Protein AF-A0A3M1GAY8-F1 (afdb_monomer)

Foldseek 3Di:
DPQADKDWAADPVCNVDDTAIEGEGPPAPDHDDDDDPPWDKAADADWDADDPDPPSPDRIHGYGHDPVRIGTDDD

Sequence (75 aa):
GWQGGTFFLADPENPEAEPVAVTVRSSLGWRRPYVELGERWRVTGVVSQFARRAPWNGGYRVLVRYRGDLVRVEE

Radius of gyration: 12.97 Å; Cα contacts (8 Å, |Δi|>4): 117; chains: 1; bounding box: 33×27×37 Å

Solvent-accessible surface area (backbone atoms only — not comparable to full-atom values): 4878 Å² total; per-residue (Å²): 130,84,72,43,59,70,52,72,49,67,47,87,95,43,74,86,52,84,57,46,34,36,38,39,40,62,87,44,101,61,77,80,74,92,82,65,91,89,68,50,70,51,77,47,62,47,82,45,73,64,51,94,54,85,90,54,88,47,50,56,30,34,38,43,83,53,75,85,24,59,37,78,53,84,134

pLDDT: mean 88.84, std 10.46, range [41.34, 96.62]

Secondary structure (DSSP, 8-state):
----EEEEE--TT-TTSPPEEEEE-TTSSS-PPP--TT--EEE--EEEE--SSTT----EEEEE-SGGGEEE---

Mean predicted aligned error: 4.64 Å

Structure (mmCIF, N/CA/C/O backbone):
data_AF-A0A3M1GAY8-F1
#
_entry.id   AF-A0A3M1GAY8-F1
#
loop_
_atom_site.group_PDB
_atom_site.id
_atom_site.type_symbol
_atom_site.label_atom_id
_atom_site.label_alt_id
_atom_site.label_comp_id
_atom_site.label_asym_id
_atom_site.label_entity_id
_atom_site.label_seq_id
_atom_site.pdbx_PDB_ins_code
_atom_site.Cartn_x
_atom_site.Cartn_y
_atom_site.Cartn_z
_atom_site.occupancy
_atom_site.B_iso_or_equiv
_atom_site.auth_seq_id
_atom_site.auth_comp_id
_atom_site.auth_asym_id
_atom_site.auth_atom_id
_atom_site.pdbx_PDB_model_num
ATOM 1 N N . GLY A 1 1 ? -5.092 16.379 -9.478 1.00 44.94 1 GLY A N 1
ATOM 2 C CA . GLY A 1 1 ? -6.049 15.809 -8.508 1.00 44.94 1 GLY A CA 1
ATOM 3 C C . GLY A 1 1 ? -5.302 14.994 -7.473 1.00 44.94 1 GLY A C 1
ATOM 4 O O . GLY A 1 1 ? -4.410 14.248 -7.856 1.00 44.94 1 GLY A O 1
ATOM 5 N N . TRP A 1 2 ? -5.612 15.176 -6.188 1.00 41.34 2 TRP A N 1
ATOM 6 C CA . TRP A 1 2 ? -5.000 14.453 -5.066 1.00 41.34 2 TRP A CA 1
ATOM 7 C C . TRP A 1 2 ? -5.452 12.981 -5.092 1.00 41.34 2 TRP A C 1
ATOM 9 O O . TRP A 1 2 ? -6.642 12.701 -4.955 1.00 41.34 2 TRP A O 1
ATOM 19 N N . GLN A 1 3 ? -4.528 12.047 -5.345 1.00 58.88 3 GLN A N 1
ATOM 20 C CA . GLN A 1 3 ? -4.842 10.649 -5.704 1.00 58.88 3 GLN A CA 1
ATOM 21 C C . GLN A 1 3 ? -5.093 9.723 -4.496 1.00 58.88 3 GLN A C 1
ATOM 23 O O . GLN A 1 3 ? -5.253 8.515 -4.677 1.00 58.88 3 GLN A O 1
ATOM 28 N N . GLY A 1 4 ? -5.178 10.277 -3.282 1.00 62.59 4 GLY A N 1
ATOM 29 C CA . GLY A 1 4 ? -5.346 9.517 -2.045 1.00 62.59 4 GLY A CA 1
ATOM 30 C C . GLY A 1 4 ? -4.048 9.337 -1.257 1.00 62.59 4 GLY A C 1
ATOM 31 O O . GLY A 1 4 ? -2.996 9.839 -1.649 1.00 62.59 4 GLY A O 1
ATOM 32 N N . GLY A 1 5 ? -4.143 8.640 -0.125 1.00 76.38 5 GLY A N 1
ATOM 33 C CA . GLY A 1 5 ? -2.994 8.340 0.728 1.00 76.38 5 GLY A CA 1
ATOM 34 C C . GLY A 1 5 ? -2.255 7.103 0.226 1.00 76.38 5 GLY A C 1
ATOM 35 O O . GLY A 1 5 ? -2.872 6.046 0.074 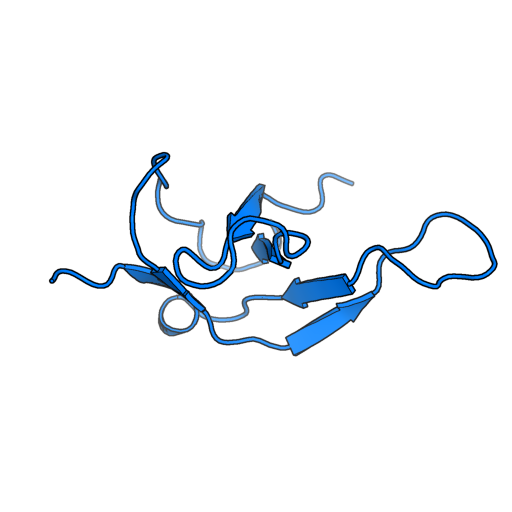1.00 76.38 5 GLY A O 1
ATOM 36 N N . THR A 1 6 ? -0.949 7.237 -0.008 1.00 87.88 6 THR A N 1
ATOM 37 C CA . THR A 1 6 ? -0.051 6.108 -0.283 1.00 87.88 6 THR A CA 1
ATOM 38 C C . THR A 1 6 ? 0.794 5.821 0.950 1.00 87.88 6 THR A C 1
ATOM 40 O O . THR A 1 6 ? 1.286 6.748 1.590 1.00 87.88 6 THR A O 1
ATOM 43 N N . PHE A 1 7 ? 0.969 4.543 1.262 1.00 92.44 7 PHE A N 1
ATOM 44 C CA . PHE A 1 7 ? 1.970 4.055 2.207 1.00 92.44 7 PHE A CA 1
ATOM 45 C C . PHE A 1 7 ? 2.686 2.848 1.597 1.00 92.44 7 PHE A C 1
ATOM 47 O O . PHE A 1 7 ? 2.289 2.369 0.532 1.00 92.44 7 PHE A O 1
ATOM 54 N N . PHE A 1 8 ? 3.751 2.390 2.243 1.00 94.50 8 PHE A N 1
ATOM 55 C CA . PHE A 1 8 ? 4.601 1.321 1.734 1.00 94.50 8 PHE A CA 1
ATOM 56 C C . PHE A 1 8 ? 4.574 0.127 2.681 1.00 94.50 8 PHE A C 1
ATOM 58 O O . PHE A 1 8 ? 4.610 0.304 3.897 1.00 94.50 8 PHE A O 1
ATOM 65 N N . LEU A 1 9 ? 4.503 -1.069 2.105 1.00 94.56 9 LEU A N 1
ATOM 66 C CA . LEU A 1 9 ? 4.659 -2.339 2.801 1.00 94.56 9 LEU A CA 1
ATOM 67 C C . LEU A 1 9 ? 6.002 -2.944 2.416 1.00 94.56 9 LEU A C 1
ATOM 69 O O . LEU A 1 9 ? 6.218 -3.263 1.249 1.00 94.56 9 LEU A O 1
ATOM 73 N N . ALA A 1 10 ? 6.888 -3.078 3.396 1.00 94.69 10 ALA A N 1
ATOM 74 C CA . ALA A 1 10 ? 8.128 -3.825 3.255 1.00 94.69 10 ALA A CA 1
ATOM 75 C C . ALA A 1 10 ? 7.921 -5.261 3.748 1.00 94.69 10 ALA A C 1
ATOM 77 O O . ALA A 1 10 ? 7.128 -5.492 4.666 1.00 94.69 10 ALA A O 1
ATOM 78 N N . ASP A 1 11 ? 8.637 -6.201 3.142 1.00 92.38 11 ASP A N 1
ATOM 79 C CA . ASP A 1 11 ? 8.701 -7.579 3.611 1.00 92.38 11 ASP A CA 1
ATOM 80 C C . ASP A 1 11 ? 9.798 -7.690 4.687 1.00 92.38 11 ASP A C 1
ATOM 82 O O . ASP A 1 11 ? 10.972 -7.489 4.369 1.00 92.38 11 ASP A O 1
ATOM 86 N N . PRO A 1 12 ? 9.461 -7.970 5.960 1.00 89.94 12 PRO A N 1
ATOM 87 C CA . PRO A 1 12 ? 10.469 -8.111 7.008 1.00 89.94 12 PRO A CA 1
ATOM 88 C C . PRO A 1 12 ? 11.384 -9.327 6.801 1.00 89.94 12 PRO A C 1
ATOM 90 O O . PRO A 1 12 ? 12.504 -9.320 7.307 1.00 89.94 12 PRO A O 1
ATOM 93 N N . GLU A 1 13 ? 10.941 -10.353 6.066 1.00 93.56 13 GLU A N 1
ATOM 94 C CA . GLU A 1 13 ? 11.761 -11.526 5.735 1.00 93.56 13 GLU A CA 1
ATOM 95 C C . GLU A 1 13 ? 12.703 -11.252 4.551 1.00 93.56 13 GLU A C 1
ATOM 97 O O . GLU A 1 13 ? 13.677 -11.979 4.347 1.00 93.56 13 GLU A O 1
ATOM 102 N N . ASN A 1 14 ? 12.454 -10.178 3.795 1.00 94.88 14 ASN A N 1
ATOM 103 C CA . ASN A 1 14 ? 13.285 -9.737 2.680 1.00 94.88 14 ASN A CA 1
ATOM 104 C C . ASN A 1 14 ? 13.431 -8.201 2.657 1.00 94.88 14 ASN A C 1
ATOM 106 O O . ASN A 1 14 ? 12.843 -7.528 1.805 1.00 94.88 14 ASN A O 1
ATOM 110 N N . PRO A 1 15 ? 14.227 -7.625 3.577 1.00 90.38 15 PRO A N 1
ATOM 111 C CA . PRO A 1 15 ? 14.308 -6.175 3.770 1.00 90.38 15 PRO A CA 1
ATOM 112 C C . PRO A 1 15 ? 14.944 -5.417 2.593 1.00 90.38 15 PRO A C 1
ATOM 114 O O . PRO A 1 15 ? 14.749 -4.210 2.472 1.00 90.38 15 PRO A O 1
ATOM 117 N N . GLU A 1 16 ? 15.688 -6.112 1.729 1.00 93.25 16 GLU A N 1
ATOM 118 C CA . GLU A 1 16 ? 16.312 -5.540 0.527 1.00 93.25 16 GLU A CA 1
ATOM 119 C C . GLU A 1 16 ? 15.339 -5.470 -0.665 1.00 93.25 16 GLU A C 1
ATOM 121 O O . GLU A 1 16 ? 15.629 -4.818 -1.671 1.00 93.25 16 GLU A O 1
ATOM 126 N N . ALA A 1 17 ? 14.183 -6.142 -0.586 1.00 90.94 17 ALA A N 1
ATOM 127 C CA . ALA A 1 17 ? 13.164 -6.060 -1.623 1.00 90.94 17 ALA A CA 1
ATOM 128 C C . ALA A 1 17 ? 12.520 -4.667 -1.660 1.00 90.94 17 ALA A C 1
ATOM 130 O O . ALA A 1 17 ? 12.279 -4.033 -0.631 1.00 90.94 17 ALA A O 1
ATOM 131 N N . GLU A 1 18 ? 12.187 -4.197 -2.864 1.00 90.00 18 GLU A N 1
ATOM 132 C CA . GLU A 1 18 ? 11.498 -2.918 -3.024 1.00 90.00 18 GLU A CA 1
ATOM 133 C C . GLU A 1 18 ? 10.122 -2.963 -2.325 1.00 90.00 18 GLU A C 1
ATOM 135 O O . GLU A 1 18 ? 9.313 -3.850 -2.621 1.00 90.00 18 GLU A O 1
ATOM 140 N N . PRO A 1 19 ? 9.813 -2.010 -1.424 1.00 92.94 19 PRO A N 1
ATOM 141 C CA . PRO A 1 19 ? 8.526 -1.980 -0.747 1.00 92.94 19 PRO A CA 1
ATOM 142 C C . PRO A 1 19 ? 7.359 -1.805 -1.720 1.00 92.94 19 PRO A C 1
ATOM 144 O O . PRO A 1 19 ? 7.382 -0.976 -2.633 1.00 92.94 19 PRO A O 1
ATOM 147 N N . VAL A 1 20 ? 6.268 -2.519 -1.464 1.00 93.38 20 VAL A N 1
ATOM 148 C CA .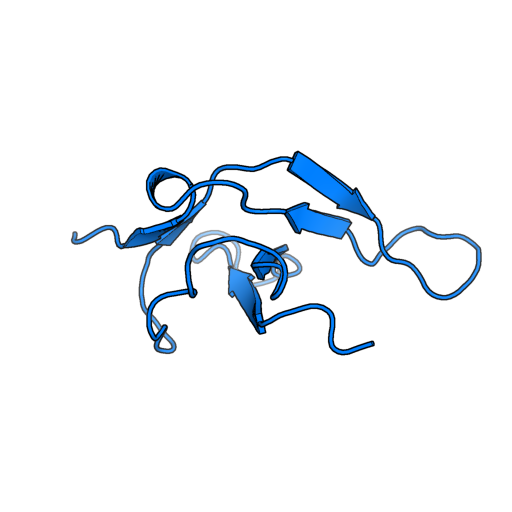 VAL A 1 20 ? 5.048 -2.414 -2.259 1.00 93.38 20 VAL A CA 1
ATOM 149 C C . VAL A 1 20 ? 4.295 -1.146 -1.874 1.00 93.38 20 VAL A C 1
ATOM 151 O O . VAL A 1 20 ? 3.886 -0.961 -0.726 1.00 93.38 20 VAL A O 1
ATOM 154 N N . ALA A 1 21 ? 4.049 -0.275 -2.852 1.00 94.44 21 ALA A N 1
ATOM 155 C CA . ALA A 1 21 ? 3.180 0.877 -2.660 1.00 94.44 21 ALA A CA 1
ATOM 156 C C . ALA A 1 21 ? 1.711 0.438 -2.553 1.00 94.44 21 ALA A C 1
ATOM 158 O O . ALA A 1 21 ? 1.185 -0.269 -3.416 1.00 94.44 21 ALA A O 1
ATOM 159 N N . VAL A 1 22 ? 1.011 0.928 -1.536 1.00 95.25 22 VAL A N 1
ATOM 160 C CA . VAL A 1 22 ? -0.422 0.703 -1.334 1.00 95.25 22 VAL A CA 1
ATOM 161 C C . VAL A 1 22 ? -1.142 2.037 -1.390 1.00 95.25 22 VAL A C 1
ATOM 163 O O . VAL A 1 22 ? -0.835 2.951 -0.627 1.00 95.25 22 VAL A O 1
ATOM 166 N N . THR A 1 23 ? -2.115 2.165 -2.289 1.00 94.31 23 THR A N 1
ATOM 167 C CA . THR A 1 23 ? -2.867 3.408 -2.489 1.00 94.31 23 THR A CA 1
ATOM 168 C C . THR A 1 23 ? -4.330 3.221 -2.107 1.00 94.31 23 THR A C 1
ATOM 170 O O . THR A 1 23 ? -5.036 2.388 -2.678 1.00 94.31 23 THR A O 1
ATOM 173 N N . VAL A 1 24 ? -4.809 4.079 -1.202 1.00 93.06 24 VAL A N 1
ATOM 174 C CA . VAL A 1 24 ? -6.236 4.237 -0.894 1.00 93.06 24 VAL A CA 1
ATOM 175 C C . VAL A 1 24 ? -6.724 5.517 -1.555 1.00 93.06 24 VAL A C 1
ATOM 177 O O . VAL A 1 24 ? -6.354 6.616 -1.138 1.00 93.06 24 VAL A O 1
ATOM 180 N N . ARG A 1 25 ? -7.535 5.385 -2.609 1.00 91.12 25 ARG A N 1
ATOM 181 C CA . ARG A 1 25 ? -8.017 6.541 -3.376 1.00 91.12 25 ARG A CA 1
ATOM 182 C C . ARG A 1 25 ? -8.937 7.416 -2.527 1.00 91.12 25 ARG A C 1
ATOM 184 O O . ARG A 1 25 ? -9.836 6.923 -1.857 1.00 91.12 25 ARG A O 1
ATOM 191 N N . SER A 1 26 ? -8.763 8.729 -2.638 1.00 89.00 26 SER A N 1
ATOM 192 C CA . SER A 1 26 ? -9.607 9.738 -1.975 1.00 89.00 26 SER A CA 1
ATOM 193 C C . SER A 1 26 ? -11.071 9.706 -2.424 1.00 89.00 26 SER A C 1
ATOM 195 O O . SER A 1 26 ? -11.943 10.172 -1.701 1.00 89.00 26 SER A O 1
ATOM 197 N N . SER A 1 27 ? -11.339 9.145 -3.605 1.00 89.69 27 SER A N 1
ATOM 198 C CA . SER A 1 27 ? -12.680 8.982 -4.172 1.00 89.69 27 SER A CA 1
ATOM 199 C C . SER A 1 27 ? -13.478 7.823 -3.564 1.00 89.69 27 SER A C 1
ATOM 201 O O . SER A 1 27 ? -14.618 7.602 -3.963 1.00 89.69 27 SER A O 1
ATOM 203 N N . LEU A 1 28 ? -12.886 7.026 -2.671 1.00 89.62 28 LEU A N 1
ATOM 204 C CA . LEU A 1 28 ? -13.597 5.951 -1.988 1.00 89.62 28 LEU A CA 1
ATOM 205 C C . LEU A 1 28 ? -14.490 6.545 -0.891 1.00 89.62 28 LEU A C 1
ATOM 207 O O . LEU A 1 28 ? -14.107 7.495 -0.214 1.00 89.62 28 LEU A O 1
ATOM 211 N N . GLY A 1 29 ? -15.660 5.943 -0.656 1.00 91.69 29 GLY A N 1
ATOM 212 C CA . GLY A 1 29 ? -16.589 6.340 0.418 1.00 91.69 29 GLY A CA 1
ATOM 213 C C . GLY A 1 29 ? -16.075 6.064 1.839 1.00 91.69 29 GLY A C 1
ATOM 214 O O . GLY A 1 29 ? -16.839 6.066 2.802 1.00 91.69 29 GLY A O 1
ATOM 215 N N . TRP A 1 30 ? -14.786 5.767 1.985 1.00 91.94 30 TRP A N 1
ATOM 216 C CA . TRP A 1 30 ? -14.131 5.500 3.249 1.00 91.94 30 TRP A CA 1
ATOM 217 C C . TRP A 1 30 ? -12.707 6.051 3.231 1.00 91.94 30 TRP A C 1
ATOM 219 O O . TRP A 1 30 ? -12.096 6.234 2.179 1.00 91.94 30 TRP A O 1
ATOM 229 N N . ARG A 1 31 ? -12.182 6.328 4.424 1.00 87.38 31 ARG A N 1
ATOM 230 C CA . ARG A 1 31 ? -10.826 6.841 4.609 1.00 87.38 31 ARG A CA 1
ATOM 231 C C . ARG A 1 31 ? -9.937 5.751 5.171 1.00 87.38 31 ARG A C 1
ATOM 233 O O . ARG A 1 31 ? -10.363 5.007 6.054 1.00 87.38 31 ARG A O 1
ATOM 240 N N . ARG A 1 32 ? -8.700 5.712 4.681 1.00 89.00 32 ARG A N 1
ATOM 241 C CA . ARG A 1 32 ? -7.641 4.872 5.237 1.00 89.00 32 ARG A CA 1
ATOM 242 C C . ARG A 1 32 ? -7.526 5.112 6.754 1.00 89.00 32 ARG A C 1
ATOM 244 O O . ARG A 1 32 ? -7.564 6.282 7.149 1.00 89.00 32 ARG A O 1
ATOM 251 N N . PRO A 1 33 ? -7.365 4.062 7.580 1.00 89.38 33 PRO A N 1
ATOM 252 C CA . PRO A 1 33 ? -6.961 4.236 8.970 1.00 89.38 33 PRO A CA 1
ATOM 253 C C . PRO A 1 33 ? -5.605 4.953 9.062 1.00 89.38 33 PRO A C 1
ATOM 255 O O . PRO A 1 33 ? -4.863 5.066 8.078 1.00 89.38 33 PRO A O 1
ATOM 258 N N . TYR A 1 34 ? -5.288 5.465 10.248 1.00 90.00 34 TYR A N 1
ATOM 259 C CA . TYR A 1 34 ? -3.921 5.882 10.535 1.00 90.00 34 TYR A CA 1
ATOM 260 C C . TYR A 1 34 ? -3.010 4.646 10.498 1.00 90.00 34 TYR A C 1
ATOM 262 O O . TYR A 1 34 ? -3.451 3.558 10.858 1.00 90.00 34 TYR A O 1
ATOM 270 N N . VAL A 1 35 ? -1.794 4.809 9.981 1.00 90.69 35 VAL A N 1
ATOM 271 C CA . VAL A 1 35 ? -0.802 3.732 9.861 1.00 90.69 35 VAL A CA 1
ATOM 272 C C . VAL A 1 35 ? 0.497 4.263 10.429 1.00 90.69 35 VAL A C 1
ATOM 274 O O . VAL A 1 35 ? 0.911 5.368 10.06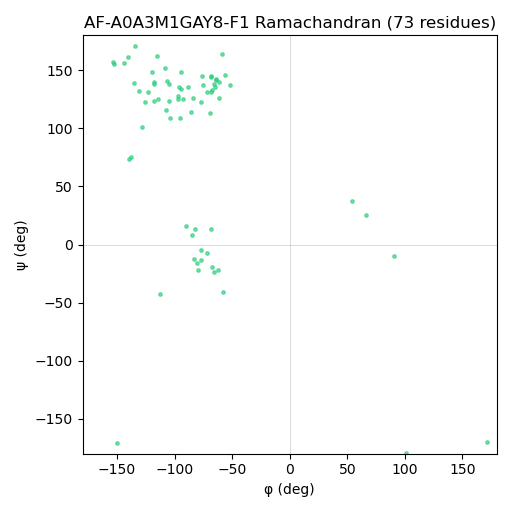3 1.00 90.69 35 VAL A O 1
ATOM 277 N N . GLU A 1 36 ? 1.122 3.468 11.280 1.00 92.06 36 GLU A N 1
ATOM 278 C CA . GLU A 1 36 ? 2.387 3.769 11.936 1.00 92.06 36 GLU A CA 1
ATOM 279 C C . GLU A 1 36 ? 3.513 2.902 11.369 1.00 92.06 36 GLU A C 1
ATOM 281 O O . GLU A 1 36 ? 3.303 1.795 10.868 1.00 92.06 36 GLU A O 1
ATOM 286 N N . LEU A 1 37 ? 4.737 3.428 11.414 1.00 91.75 37 LEU A N 1
ATOM 287 C CA . LEU A 1 37 ? 5.916 2.669 11.007 1.00 91.75 37 LEU A CA 1
ATOM 288 C C . LEU A 1 37 ? 6.118 1.481 11.956 1.00 91.75 37 LEU A C 1
ATOM 290 O O . LEU A 1 37 ? 6.032 1.634 13.170 1.00 91.75 37 LEU A O 1
ATOM 294 N N . GLY A 1 38 ? 6.416 0.312 11.388 1.00 92.06 38 GLY A N 1
ATOM 295 C CA . GLY A 1 38 ? 6.635 -0.928 12.139 1.00 92.06 38 GLY A CA 1
ATOM 296 C C . GLY A 1 38 ? 5.378 -1.773 12.361 1.00 92.06 38 GLY A C 1
ATOM 297 O O . GLY A 1 38 ? 5.494 -2.926 12.766 1.00 92.06 38 GLY A O 1
ATOM 298 N N . GLU A 1 39 ? 4.184 -1.259 12.055 1.00 93.62 39 GLU A N 1
ATOM 299 C CA . GLU A 1 39 ? 2.972 -2.076 12.086 1.00 93.62 39 GLU A CA 1
ATOM 300 C C . GLU A 1 39 ? 2.974 -3.135 10.978 1.00 93.62 39 GLU A C 1
ATOM 302 O O . GLU A 1 39 ? 3.393 -2.883 9.844 1.00 93.62 39 GLU A O 1
ATOM 307 N N . ARG A 1 40 ? 2.406 -4.307 11.278 1.00 94.06 40 ARG A N 1
ATOM 308 C CA . 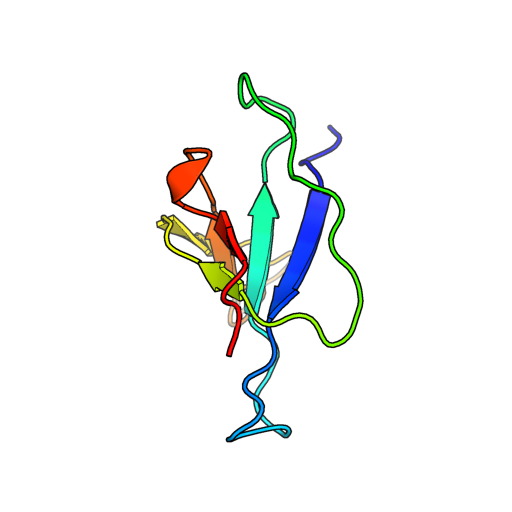ARG A 1 40 ? 2.154 -5.344 10.278 1.00 94.06 40 ARG A CA 1
ATOM 309 C C . ARG A 1 40 ? 0.739 -5.234 9.728 1.00 94.06 40 ARG A C 1
ATOM 311 O O . ARG A 1 40 ? -0.241 -5.112 10.466 1.00 94.06 40 ARG A O 1
ATOM 318 N N . TRP A 1 41 ? 0.634 -5.313 8.408 1.00 94.88 41 TRP A N 1
ATOM 319 C CA . TRP A 1 41 ? -0.627 -5.172 7.695 1.00 94.88 41 TRP A CA 1
ATOM 320 C C . TRP A 1 41 ? -0.769 -6.247 6.629 1.00 94.88 41 TRP A C 1
ATOM 322 O O . TRP A 1 41 ? 0.162 -6.532 5.879 1.00 94.88 41 TRP A O 1
ATOM 332 N N . ARG A 1 42 ? -1.979 -6.789 6.514 1.00 95.19 42 ARG A N 1
ATOM 333 C CA . ARG A 1 42 ? -2.408 -7.593 5.375 1.00 95.19 42 ARG A CA 1
ATOM 334 C C . ARG A 1 42 ? -3.169 -6.702 4.404 1.00 95.19 42 ARG A C 1
ATOM 336 O O . ARG A 1 42 ? -4.135 -6.037 4.790 1.00 95.19 42 ARG A O 1
ATOM 343 N N . VAL A 1 43 ? -2.753 -6.733 3.141 1.00 95.88 43 VAL A N 1
ATOM 344 C CA . VAL A 1 43 ? -3.358 -5.935 2.073 1.00 95.88 43 VAL A CA 1
ATOM 345 C C . VAL A 1 43 ? -3.837 -6.825 0.938 1.00 95.88 43 VAL A C 1
ATOM 347 O O . VAL A 1 43 ? -3.108 -7.677 0.446 1.00 95.88 43 VAL A O 1
ATOM 350 N N . THR A 1 44 ? -5.078 -6.610 0.514 1.00 96.6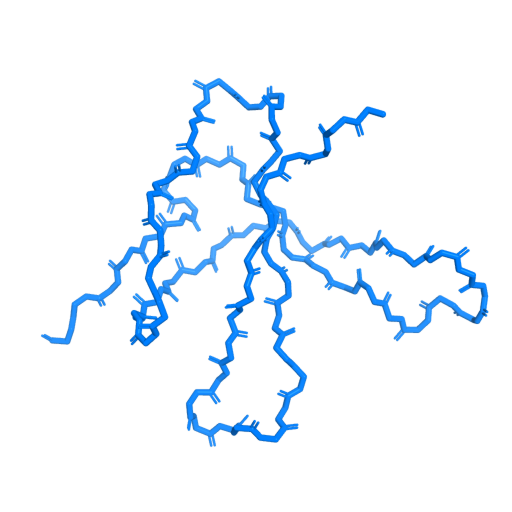2 44 THR A N 1
ATOM 351 C CA . THR A 1 44 ? -5.679 -7.197 -0.688 1.00 96.62 44 THR A CA 1
ATOM 352 C C . THR A 1 44 ? -6.089 -6.067 -1.626 1.00 96.62 44 THR A C 1
ATOM 354 O O . THR A 1 44 ? -6.405 -4.968 -1.187 1.00 96.62 44 THR A O 1
ATOM 357 N N . GLY A 1 45 ? -6.059 -6.273 -2.937 1.00 95.31 45 GLY A N 1
ATOM 358 C CA . GLY A 1 45 ? -6.479 -5.220 -3.854 1.00 95.31 45 GLY A CA 1
ATOM 359 C C . GLY A 1 45 ? -6.198 -5.536 -5.308 1.00 95.31 45 GLY A C 1
ATOM 360 O O . GLY A 1 45 ? -5.835 -6.653 -5.667 1.00 95.31 45 GLY A O 1
ATOM 361 N N . VAL A 1 46 ? -6.378 -4.527 -6.155 1.00 96.12 46 VAL A N 1
ATOM 362 C CA . VAL A 1 46 ? -6.092 -4.624 -7.590 1.00 96.12 46 VAL A CA 1
ATOM 363 C C . VAL A 1 46 ? -4.668 -4.156 -7.845 1.00 96.12 46 VAL A C 1
ATOM 365 O O . VAL A 1 46 ? -4.319 -3.025 -7.498 1.00 96.12 46 VAL A O 1
ATOM 368 N N . VA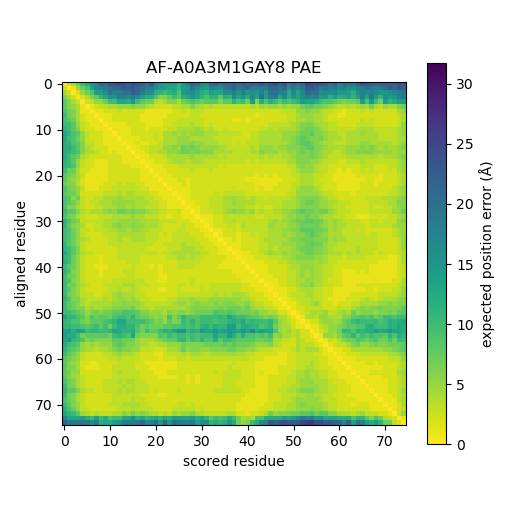L A 1 47 ? -3.857 -4.995 -8.486 1.00 94.12 47 VAL A N 1
ATOM 369 C CA . VAL A 1 47 ? -2.524 -4.588 -8.940 1.00 94.12 47 VAL A CA 1
ATOM 370 C C . VAL A 1 47 ? -2.669 -3.572 -10.068 1.00 94.12 47 VAL A C 1
ATOM 372 O O . VAL A 1 47 ? -3.437 -3.752 -11.011 1.00 94.12 47 VAL A O 1
ATOM 375 N N . SER A 1 48 ? -1.945 -2.467 -9.951 1.00 91.56 48 SER A N 1
ATOM 376 C CA . SER A 1 48 ? -1.944 -1.377 -10.917 1.00 91.56 48 SER A CA 1
ATOM 377 C C . SER A 1 48 ? -0.530 -0.847 -11.086 1.00 91.56 48 SER A C 1
ATOM 379 O O . SER A 1 48 ? 0.324 -1.025 -10.222 1.00 91.56 48 SER A O 1
ATOM 381 N N . GLN A 1 49 ? -0.300 -0.144 -12.186 1.00 90.00 49 GLN A N 1
ATOM 382 C CA . GLN A 1 49 ? 0.946 0.549 -12.447 1.00 90.00 49 GLN A CA 1
ATOM 383 C C . GLN A 1 49 ? 0.695 2.051 -12.569 1.00 90.00 49 GLN A C 1
ATOM 385 O O . GLN A 1 49 ? -0.301 2.496 -13.145 1.00 90.00 49 GLN A O 1
ATOM 390 N N . PHE A 1 50 ? 1.606 2.843 -12.011 1.00 85.19 50 PHE A N 1
ATOM 391 C CA . PHE A 1 50 ? 1.640 4.288 -12.184 1.00 85.19 50 PHE A CA 1
ATOM 392 C C . PHE A 1 50 ? 3.072 4.770 -12.399 1.00 85.19 50 PHE A C 1
ATOM 394 O O . PHE A 1 50 ? 3.706 5.343 -11.514 1.00 85.19 50 PHE A O 1
ATOM 401 N N . ALA A 1 51 ? 3.578 4.527 -13.606 1.00 86.12 51 ALA A N 1
ATOM 402 C CA . ALA A 1 51 ? 4.896 4.967 -14.035 1.00 86.12 51 ALA A CA 1
ATOM 403 C C . ALA A 1 51 ? 4.810 6.290 -14.810 1.00 86.12 51 ALA A C 1
ATOM 405 O O . ALA A 1 51 ? 3.964 6.463 -15.685 1.00 86.12 51 ALA A O 1
ATOM 406 N N . ARG A 1 52 ? 5.716 7.229 -14.511 1.00 80.75 52 ARG A N 1
ATOM 407 C CA . ARG A 1 52 ? 5.747 8.557 -15.153 1.00 80.75 52 ARG A CA 1
ATOM 408 C C . ARG A 1 52 ? 6.397 8.574 -16.539 1.00 80.75 52 ARG A C 1
ATOM 410 O O . ARG A 1 52 ? 6.153 9.513 -17.288 1.00 80.75 52 ARG A O 1
ATOM 417 N N . AR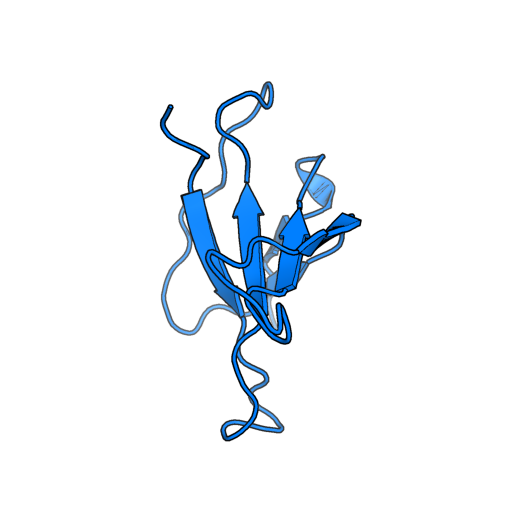G A 1 53 ? 7.243 7.592 -16.871 1.00 84.69 53 ARG A N 1
ATOM 418 C CA . ARG A 1 53 ? 7.981 7.538 -18.143 1.00 84.69 53 ARG A CA 1
ATOM 419 C C . ARG A 1 53 ? 8.316 6.109 -18.563 1.00 84.69 53 ARG A C 1
ATOM 421 O O . ARG A 1 53 ? 8.441 5.229 -17.709 1.00 84.69 53 ARG A O 1
ATOM 428 N N . ALA A 1 54 ? 8.509 5.921 -19.867 1.00 84.19 54 ALA A N 1
ATOM 429 C CA . ALA A 1 54 ? 9.084 4.705 -20.435 1.00 84.19 54 ALA A CA 1
ATOM 430 C C . ALA A 1 54 ? 10.471 4.418 -19.806 1.00 84.19 54 ALA A C 1
ATOM 432 O O . ALA A 1 54 ? 11.175 5.373 -19.457 1.00 84.19 54 ALA A O 1
ATOM 433 N N . PRO A 1 55 ? 10.869 3.145 -19.620 1.00 85.31 55 PRO A N 1
ATOM 434 C CA . PRO A 1 55 ? 10.224 1.916 -20.108 1.00 85.31 55 PRO A CA 1
ATOM 435 C C . PRO A 1 55 ? 9.049 1.386 -19.255 1.00 85.31 55 PRO A C 1
ATOM 437 O O . PRO A 1 55 ? 8.620 0.264 -19.470 1.00 85.31 55 PRO A O 1
ATOM 440 N N . TRP A 1 56 ? 8.507 2.166 -18.308 1.00 83.31 56 TRP A N 1
ATOM 441 C CA . TRP A 1 56 ? 7.385 1.760 -17.440 1.00 83.31 56 TRP A CA 1
ATOM 442 C C . TRP A 1 56 ? 7.628 0.446 -16.678 1.00 83.31 56 TRP A C 1
ATOM 444 O O . TRP A 1 56 ? 6.714 -0.335 -16.462 1.00 83.31 56 TRP A O 1
ATOM 454 N N . ASN A 1 57 ? 8.857 0.208 -16.220 1.00 84.25 57 ASN A N 1
ATOM 455 C CA . ASN A 1 57 ? 9.208 -1.003 -15.466 1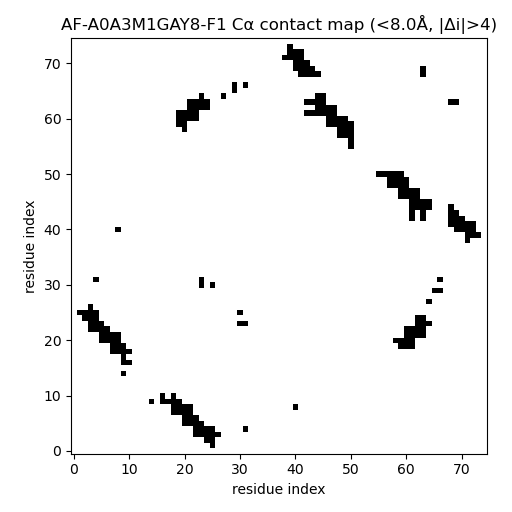.00 84.25 57 ASN A CA 1
ATOM 456 C C . ASN A 1 57 ? 9.037 -0.852 -13.944 1.00 84.25 57 ASN A C 1
ATOM 458 O O . ASN A 1 57 ? 9.577 -1.644 -13.185 1.00 84.25 57 ASN A O 1
ATOM 462 N N . GLY A 1 58 ? 8.315 0.172 -13.483 1.00 84.50 58 GLY A N 1
ATOM 463 C CA . GLY A 1 58 ? 8.193 0.481 -12.058 1.00 84.50 58 GLY A CA 1
ATOM 464 C C . GLY A 1 58 ? 6.869 1.143 -11.706 1.00 84.50 58 GLY A C 1
ATOM 465 O O . GLY A 1 58 ? 5.953 1.224 -12.526 1.00 84.50 58 GLY A O 1
ATOM 466 N N . GLY A 1 59 ? 6.761 1.629 -10.470 1.00 86.88 59 GLY A N 1
ATOM 467 C CA . GLY A 1 59 ? 5.531 2.255 -9.977 1.00 86.88 59 GLY A CA 1
ATOM 468 C C . GLY A 1 59 ? 4.358 1.277 -9.861 1.00 86.88 59 GLY A C 1
ATOM 469 O O . GLY A 1 59 ? 3.201 1.697 -9.957 1.00 86.88 59 GLY A O 1
ATOM 470 N N . TYR A 1 60 ? 4.643 -0.017 -9.700 1.00 90.94 60 TYR A N 1
ATOM 471 C CA . TYR A 1 60 ? 3.633 -1.003 -9.339 1.00 90.94 60 TYR A CA 1
ATOM 472 C C . TYR A 1 60 ? 3.081 -0.690 -7.951 1.00 90.94 60 TYR A C 1
ATOM 474 O O . TYR A 1 60 ? 3.791 -0.228 -7.060 1.00 90.94 60 TYR A O 1
ATOM 482 N N . ARG A 1 61 ? 1.779 -0.894 -7.789 1.00 93.44 61 ARG A N 1
ATOM 483 C CA . ARG A 1 61 ? 1.064 -0.595 -6.554 1.00 93.44 61 ARG A CA 1
ATOM 484 C C . ARG A 1 61 ? -0.160 -1.474 -6.402 1.00 93.44 61 ARG A C 1
ATOM 486 O O . ARG A 1 61 ? -0.751 -1.913 -7.390 1.00 93.44 61 ARG A O 1
ATOM 493 N N . VAL A 1 62 ? -0.599 -1.625 -5.164 1.00 95.62 62 VAL A N 1
ATOM 494 C CA . VAL A 1 62 ? -1.884 -2.231 -4.832 1.00 95.62 62 VAL A CA 1
ATOM 495 C C . VAL A 1 62 ? -2.919 -1.133 -4.613 1.00 95.62 62 VAL A C 1
ATOM 497 O O . VAL A 1 62 ? -2.725 -0.211 -3.819 1.00 95.62 62 VAL A O 1
ATOM 500 N N . LEU A 1 63 ? -4.030 -1.220 -5.341 1.00 95.44 63 LEU A N 1
ATOM 501 C CA . LEU A 1 63 ? -5.195 -0.363 -5.163 1.00 95.44 63 LEU A CA 1
ATOM 502 C C . LEU A 1 63 ? -6.206 -1.062 -4.259 1.00 95.44 63 LEU A C 1
ATOM 504 O O . LEU A 1 63 ? -6.871 -2.016 -4.669 1.00 95.44 63 LEU A O 1
ATOM 508 N N . VAL A 1 64 ? -6.335 -0.544 -3.045 1.00 95.69 64 VAL A N 1
ATOM 509 C CA . VAL A 1 64 ? -7.323 -0.988 -2.059 1.00 95.69 64 VAL A CA 1
ATOM 510 C C . VAL A 1 64 ? -8.694 -0.450 -2.468 1.00 95.69 64 VAL A C 1
ATOM 512 O O . VAL A 1 64 ? -8.802 0.710 -2.881 1.00 95.69 64 VAL A O 1
ATOM 515 N N . ARG A 1 65 ? -9.747 -1.269 -2.375 1.00 94.75 65 ARG A N 1
ATOM 516 C CA . ARG A 1 65 ? -11.108 -0.875 -2.781 1.00 94.75 65 ARG A CA 1
ATOM 517 C C . ARG A 1 65 ? -12.054 -0.787 -1.591 1.00 94.75 65 ARG A C 1
ATOM 519 O O . ARG A 1 65 ? -12.813 0.178 -1.481 1.00 94.75 65 ARG A O 1
ATOM 526 N N . TYR A 1 66 ? -11.975 -1.750 -0.681 1.00 95.25 66 TYR A N 1
ATOM 527 C CA . TYR A 1 66 ? -12.874 -1.874 0.465 1.00 95.25 66 TYR A CA 1
ATOM 528 C C . TYR A 1 66 ? -12.132 -1.702 1.790 1.00 95.25 66 TYR A C 1
ATOM 530 O O . TYR A 1 66 ? -10.920 -1.852 1.855 1.00 95.25 66 TYR A O 1
ATOM 538 N N . ARG A 1 67 ? -12.853 -1.425 2.883 1.00 94.25 67 ARG A N 1
ATOM 539 C CA . ARG A 1 67 ? -12.232 -1.339 4.220 1.00 94.25 67 ARG A CA 1
ATOM 540 C C . ARG A 1 67 ? -11.517 -2.641 4.604 1.00 94.25 67 ARG A C 1
ATOM 542 O O . ARG A 1 67 ? -10.421 -2.590 5.137 1.00 94.25 67 ARG A O 1
ATOM 549 N N . GLY A 1 68 ? -12.122 -3.790 4.290 1.00 94.94 68 GLY A N 1
ATOM 550 C CA . GLY A 1 68 ? -11.571 -5.117 4.596 1.00 94.94 68 GLY A CA 1
ATOM 551 C C . GLY A 1 68 ? -10.359 -5.528 3.755 1.00 94.94 68 GLY A C 1
ATOM 552 O O . GLY A 1 68 ? -9.734 -6.538 4.054 1.00 94.94 68 GLY A O 1
ATOM 553 N N . ASP A 1 69 ? -10.004 -4.746 2.736 1.00 95.81 69 ASP A N 1
ATOM 554 C CA . ASP A 1 69 ? -8.794 -4.963 1.941 1.00 95.81 69 ASP A CA 1
ATOM 555 C C . ASP A 1 69 ? -7.529 -4.483 2.679 1.00 95.81 69 ASP A C 1
ATOM 557 O O . ASP A 1 69 ? -6.421 -4.786 2.246 1.00 95.81 69 ASP A O 1
ATOM 561 N N . LEU A 1 70 ? -7.676 -3.716 3.766 1.00 94.38 70 LEU A N 1
ATOM 562 C CA . LEU A 1 70 ? -6.579 -3.175 4.562 1.00 94.38 70 LEU A CA 1
ATOM 563 C C . LEU A 1 70 ? -6.794 -3.519 6.038 1.00 94.38 70 LEU A C 1
ATOM 565 O O . LEU A 1 70 ? -7.581 -2.870 6.726 1.00 94.38 70 LEU A O 1
ATOM 569 N N . VAL A 1 71 ? -6.089 -4.544 6.517 1.00 95.31 71 VAL A N 1
ATOM 570 C CA . VAL A 1 71 ? -6.297 -5.113 7.856 1.00 95.31 71 VAL A CA 1
ATOM 571 C C . VAL A 1 71 ? -4.980 -5.136 8.614 1.00 95.31 71 VAL A C 1
ATOM 573 O O . VAL A 1 71 ? -4.012 -5.731 8.141 1.00 95.31 71 VAL A O 1
ATOM 576 N N . ARG A 1 72 ? -4.940 -4.496 9.786 1.00 94.81 72 ARG A N 1
ATOM 577 C CA . ARG A 1 72 ? -3.812 -4.626 10.712 1.00 94.81 72 ARG A CA 1
ATOM 578 C C . ARG A 1 72 ? -3.810 -6.053 11.246 1.00 94.81 72 ARG A C 1
ATOM 580 O O . ARG A 1 72 ? -4.865 -6.567 11.612 1.00 94.81 72 ARG A O 1
ATOM 587 N N . VAL A 1 73 ? -2.649 -6.688 11.246 1.00 93.75 73 VAL A N 1
ATOM 588 C CA . VAL A 1 73 ? -2.461 -8.008 11.850 1.00 93.75 73 VAL A CA 1
ATOM 589 C C . VAL A 1 73 ? -1.716 -7.815 13.164 1.00 93.75 73 VAL A C 1
ATOM 591 O O . VAL A 1 73 ? -0.663 -7.181 13.199 1.00 93.75 73 VAL A O 1
ATOM 594 N N . GLU A 1 74 ? -2.318 -8.296 14.244 1.00 82.38 74 GLU A N 1
ATOM 595 C CA . GLU A 1 74 ? -1.669 -8.423 15.547 1.00 82.38 74 GLU A CA 1
ATOM 596 C C . GLU A 1 74 ? -0.989 -9.798 15.574 1.00 82.38 74 GLU A C 1
ATOM 598 O O . GLU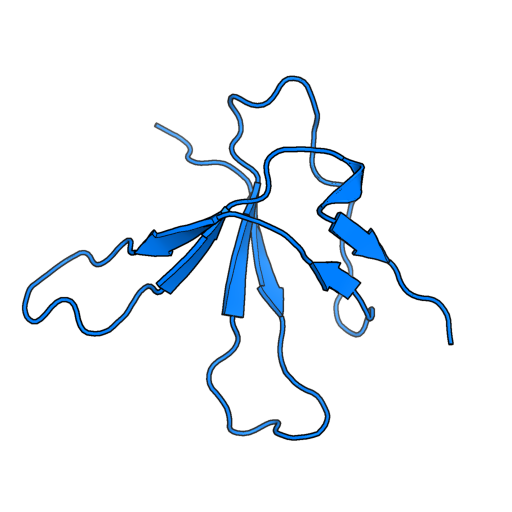 A 1 74 ? -1.559 -10.767 15.063 1.00 82.38 74 GLU A O 1
ATOM 603 N N . GLU A 1 75 ? 0.253 -9.852 16.062 1.00 61.50 75 GLU A N 1
ATOM 604 C CA . GLU A 1 75 ? 0.925 -11.122 16.383 1.00 61.50 75 GLU A CA 1
ATOM 605 C C . GLU A 1 75 ? 0.323 -11.752 17.639 1.00 61.50 75 GLU A C 1
ATOM 607 O O . GLU A 1 75 ? 0.012 -10.992 18.586 1.00 61.50 75 GLU A O 1
#